Protein AF-A0A534WTD8-F1 (afdb_monomer_lite)

Radius of gyration: 12.5 Å; chains: 1; bounding box: 24×26×30 Å

pLDDT: mean 81.4, std 12.35, range [34.97, 94.25]

Structure (mmCIF, N/CA/C/O backbone):
data_AF-A0A534WTD8-F1
#
_entry.id   AF-A0A534WTD8-F1
#
loop_
_atom_site.group_PDB
_atom_site.id
_atom_site.type_symbol
_atom_site.label_atom_id
_atom_site.label_alt_id
_atom_site.label_comp_id
_atom_site.label_asym_id
_atom_site.label_entity_id
_atom_site.label_seq_id
_atom_site.pdbx_PDB_ins_code
_atom_site.Cartn_x
_atom_site.Cartn_y
_atom_site.Cartn_z
_atom_site.occupancy
_atom_site.B_iso_or_equiv
_atom_site.auth_seq_id
_atom_site.auth_comp_id
_atom_site.auth_asym_id
_atom_site.auth_atom_id
_atom_site.pdbx_PDB_model_num
ATOM 1 N N . MET A 1 1 ? 11.535 11.474 11.785 1.00 34.97 1 MET A N 1
ATOM 2 C CA . MET A 1 1 ? 10.573 10.715 10.954 1.00 34.97 1 MET A CA 1
ATOM 3 C C . MET A 1 1 ? 10.276 9.420 11.690 1.00 34.97 1 MET A C 1
ATOM 5 O O . MET A 1 1 ? 11.236 8.691 11.907 1.00 34.97 1 MET A O 1
ATOM 9 N N . PRO A 1 2 ? 9.043 9.133 12.145 1.00 41.72 2 PRO A N 1
ATOM 10 C CA . PRO A 1 2 ? 8.767 7.807 12.681 1.00 41.72 2 PRO A CA 1
ATOM 11 C C . PRO A 1 2 ? 8.925 6.793 11.548 1.00 41.72 2 PRO A C 1
ATOM 13 O O . PRO A 1 2 ? 8.465 7.042 10.428 1.00 41.72 2 PRO A O 1
ATOM 16 N N . ALA A 1 3 ? 9.616 5.690 11.828 1.00 46.53 3 ALA A N 1
ATOM 17 C CA . ALA A 1 3 ? 9.686 4.564 10.916 1.00 46.53 3 ALA A CA 1
ATOM 18 C C . ALA A 1 3 ? 8.259 4.061 10.654 1.00 46.53 3 ALA A C 1
ATOM 20 O O . ALA A 1 3 ? 7.440 3.978 11.565 1.00 46.53 3 ALA A O 1
ATOM 21 N N . LEU A 1 4 ? 7.953 3.741 9.398 1.00 53.22 4 LEU A N 1
ATOM 22 C CA . LEU A 1 4 ? 6.692 3.097 9.021 1.00 53.22 4 LEU A CA 1
ATOM 23 C C . LEU A 1 4 ? 6.489 1.777 9.801 1.00 53.22 4 LEU A C 1
ATOM 25 O O . LEU A 1 4 ? 5.357 1.414 10.118 1.00 53.22 4 LEU A O 1
ATOM 29 N N . ALA A 1 5 ? 7.581 1.110 10.187 1.00 42.81 5 ALA A N 1
ATOM 30 C CA . ALA A 1 5 ? 7.582 -0.049 11.072 1.00 42.81 5 ALA A CA 1
ATOM 31 C C . ALA A 1 5 ? 6.986 0.309 12.450 1.00 42.81 5 ALA A C 1
ATOM 33 O O . ALA A 1 5 ? 7.628 0.975 13.257 1.00 42.81 5 ALA A O 1
ATOM 34 N N . GLY A 1 6 ? 5.740 -0.107 12.688 1.00 48.81 6 GLY A N 1
ATOM 35 C CA . GLY A 1 6 ? 4.973 0.162 13.912 1.00 48.81 6 GLY A CA 1
ATOM 36 C C . GLY A 1 6 ? 3.660 0.925 13.693 1.00 48.81 6 GLY A C 1
ATOM 37 O O . GLY A 1 6 ? 2.798 0.895 14.561 1.00 48.81 6 GLY A O 1
ATOM 38 N N . SER A 1 7 ? 3.467 1.563 12.530 1.00 58.75 7 SER A N 1
ATOM 39 C CA . SER A 1 7 ? 2.221 2.290 12.204 1.00 58.75 7 SER A CA 1
ATOM 40 C C . SER A 1 7 ? 1.568 1.848 10.893 1.00 58.75 7 SER A C 1
ATOM 42 O O . SER A 1 7 ? 0.451 2.270 10.603 1.00 58.75 7 SER A O 1
ATOM 44 N N . VAL A 1 8 ? 2.238 1.014 10.088 1.00 68.50 8 VAL A N 1
ATOM 45 C CA . VAL A 1 8 ? 1.717 0.554 8.785 1.00 68.50 8 VAL A CA 1
ATOM 46 C C . VAL A 1 8 ? 0.382 -0.175 8.942 1.00 68.50 8 VAL A C 1
ATOM 48 O O . VAL A 1 8 ? -0.546 0.124 8.198 1.00 68.50 8 VAL A O 1
ATOM 51 N N . GLY A 1 9 ? 0.254 -1.054 9.944 1.00 67.06 9 GLY A N 1
ATOM 52 C CA . GLY A 1 9 ? -0.981 -1.805 10.205 1.00 67.06 9 GLY A CA 1
ATOM 53 C C . GLY A 1 9 ? -2.186 -0.909 10.511 1.00 67.06 9 GLY A C 1
ATOM 54 O O . GLY A 1 9 ? -3.290 -1.188 10.051 1.00 67.06 9 GLY A O 1
ATOM 55 N N . ARG A 1 10 ? -1.971 0.229 11.187 1.00 75.56 10 ARG A N 1
ATOM 56 C CA . ARG A 1 10 ? -3.053 1.157 11.553 1.00 75.56 10 ARG A CA 1
ATOM 57 C C . ARG A 1 10 ? -3.736 1.752 10.342 1.00 75.56 10 ARG A C 1
ATOM 59 O O . ARG A 1 10 ? -4.955 1.837 10.335 1.00 75.56 10 ARG A O 1
ATOM 66 N N . PHE A 1 11 ? -2.986 2.103 9.301 1.00 78.56 11 PHE A N 1
ATOM 67 C CA . PHE A 1 11 ? -3.581 2.655 8.085 1.00 78.56 11 PHE A CA 1
ATOM 68 C C . PHE A 1 11 ? -4.588 1.691 7.441 1.00 78.56 11 PHE A C 1
ATOM 70 O O . PHE A 1 11 ? -5.549 2.155 6.841 1.00 78.56 11 PHE A O 1
ATOM 77 N N . LEU A 1 12 ? -4.465 0.370 7.626 1.00 82.25 12 LEU A N 1
ATOM 78 C CA . LEU A 1 12 ? -5.469 -0.574 7.117 1.00 82.25 12 LEU A CA 1
ATOM 79 C C . LEU A 1 12 ? -6.825 -0.497 7.833 1.00 82.25 12 LEU A C 1
ATOM 81 O O . LEU A 1 12 ? -7.794 -1.054 7.326 1.00 82.25 12 LEU A O 1
ATOM 85 N N . ARG A 1 13 ? -6.919 0.190 8.977 1.00 80.38 13 ARG A N 1
ATOM 86 C CA . ARG A 1 13 ? -8.178 0.379 9.716 1.00 80.38 13 ARG A CA 1
ATOM 87 C C . ARG A 1 13 ? -9.051 1.502 9.156 1.00 80.38 13 ARG A C 1
ATOM 89 O O . ARG A 1 13 ? -10.214 1.591 9.531 1.00 80.38 13 ARG A O 1
ATOM 96 N N . VAL A 1 14 ? -8.513 2.353 8.280 1.00 82.50 14 VAL A N 1
ATOM 97 C CA . VAL A 1 14 ? -9.243 3.486 7.693 1.00 82.50 14 VAL A CA 1
ATOM 98 C C . VAL A 1 14 ? -9.428 3.321 6.185 1.00 82.50 14 VAL A C 1
ATOM 100 O O . VAL A 1 14 ? -8.544 2.789 5.502 1.00 82.50 14 VAL A O 1
ATOM 103 N N . PRO A 1 15 ? -10.559 3.796 5.631 1.00 79.69 15 PRO A N 1
ATOM 104 C CA . PRO A 1 15 ? -10.778 3.785 4.191 1.00 79.69 15 PRO A CA 1
ATOM 105 C C . PRO A 1 15 ? -9.664 4.559 3.470 1.00 79.69 15 PRO A C 1
ATOM 107 O O . PRO A 1 15 ? -9.257 5.637 3.896 1.00 79.69 15 PRO A O 1
ATOM 110 N N . GLY A 1 16 ? -9.140 3.978 2.388 1.00 82.38 16 GLY A N 1
ATOM 111 C CA . GLY A 1 16 ? -8.037 4.539 1.597 1.00 82.38 16 GLY A CA 1
ATOM 112 C C . GLY A 1 16 ? -6.629 4.252 2.133 1.00 82.38 16 GLY A C 1
ATOM 113 O O . GLY A 1 16 ? -5.653 4.405 1.396 1.00 82.38 16 GLY A O 1
ATOM 114 N N . GLY A 1 17 ? -6.475 3.772 3.372 1.00 85.81 17 GLY A N 1
ATOM 115 C CA . GLY A 1 17 ? -5.144 3.498 3.917 1.00 85.81 17 GLY A CA 1
ATOM 116 C C . GLY A 1 17 ? -4.475 2.264 3.307 1.00 85.81 17 GLY A C 1
ATOM 117 O O . GLY A 1 17 ? -3.264 2.270 3.088 1.00 85.81 17 GLY A O 1
ATOM 118 N N . ARG A 1 18 ? -5.260 1.251 2.911 1.00 88.56 18 ARG A N 1
ATOM 119 C CA . ARG A 1 18 ? -4.761 0.097 2.141 1.00 88.56 18 ARG A CA 1
ATOM 120 C C . ARG A 1 18 ? -4.125 0.531 0.816 1.00 88.56 18 ARG A C 1
ATOM 122 O O . ARG A 1 18 ? -3.039 0.067 0.476 1.00 88.56 18 ARG A O 1
ATOM 129 N N . GLU A 1 19 ? -4.796 1.417 0.086 1.00 88.44 19 GLU A N 1
ATOM 130 C CA . GLU A 1 19 ? -4.341 1.931 -1.210 1.00 88.44 19 GLU A CA 1
ATOM 131 C C . GLU A 1 19 ? -3.135 2.853 -1.052 1.00 88.44 19 GLU A C 1
ATOM 133 O O . GLU A 1 19 ? -2.206 2.811 -1.856 1.00 88.44 19 GLU A O 1
ATOM 138 N N . PHE A 1 20 ? -3.123 3.661 0.010 1.00 87.31 20 PHE A N 1
ATOM 139 C CA . PHE A 1 20 ? -2.010 4.545 0.319 1.00 87.31 20 PHE A CA 1
ATOM 140 C C . PHE A 1 20 ? -0.690 3.782 0.426 1.00 87.31 20 PHE A C 1
ATOM 142 O O . PHE A 1 20 ? 0.281 4.197 -0.199 1.00 87.31 20 PHE A O 1
ATOM 149 N N . LEU A 1 21 ? -0.659 2.646 1.134 1.00 86.69 21 LEU A N 1
ATOM 150 C CA . LEU A 1 21 ? 0.566 1.855 1.310 1.00 86.69 21 LEU A CA 1
ATOM 151 C C . LEU A 1 21 ? 1.187 1.406 -0.016 1.00 86.69 21 LEU A C 1
ATOM 153 O O . LEU A 1 21 ? 2.403 1.478 -0.165 1.00 86.69 21 LEU A O 1
ATOM 157 N N . VAL A 1 22 ? 0.364 1.011 -0.987 1.00 89.38 22 VAL A N 1
ATOM 158 C CA . VAL A 1 22 ? 0.835 0.587 -2.314 1.00 89.38 22 VAL A CA 1
ATOM 159 C C . VAL A 1 22 ? 1.297 1.778 -3.157 1.00 89.38 22 VAL A C 1
ATOM 161 O O . VAL A 1 22 ? 2.237 1.667 -3.940 1.00 89.38 22 VAL A O 1
ATOM 164 N N . ARG A 1 23 ? 0.644 2.934 -2.999 1.00 88.44 23 ARG A N 1
ATOM 165 C CA . ARG A 1 23 ? 0.862 4.128 -3.831 1.00 88.44 23 ARG A CA 1
ATOM 166 C C . ARG A 1 23 ? 1.970 5.054 -3.324 1.00 88.44 23 ARG A C 1
ATOM 168 O O . ARG A 1 23 ? 2.306 6.031 -3.997 1.00 88.44 23 ARG A O 1
ATOM 175 N N . VAL A 1 24 ? 2.534 4.796 -2.142 1.00 85.88 24 VAL A N 1
ATOM 176 C CA . VAL A 1 24 ? 3.701 5.534 -1.635 1.00 85.88 24 VAL A CA 1
ATOM 177 C C . VAL A 1 24 ? 4.854 5.368 -2.633 1.00 85.88 24 VAL A C 1
ATOM 179 O O . VAL A 1 24 ? 5.153 4.233 -2.990 1.00 85.88 24 VAL A O 1
ATOM 182 N N . PRO A 1 25 ? 5.544 6.446 -3.062 1.00 79.44 25 PRO A N 1
ATOM 183 C CA . PRO A 1 25 ? 6.546 6.374 -4.128 1.00 79.44 25 PRO A CA 1
ATOM 184 C C . PRO A 1 25 ? 7.603 5.287 -3.931 1.00 79.44 25 PRO A C 1
ATOM 186 O O . PRO A 1 25 ? 7.913 4.577 -4.875 1.00 79.44 25 PRO A O 1
ATOM 189 N N . GLY A 1 26 ? 8.092 5.089 -2.703 1.00 82.00 26 GLY A N 1
ATOM 190 C CA . GLY A 1 26 ? 9.077 4.040 -2.413 1.00 82.00 26 GLY A CA 1
ATOM 191 C C . GLY A 1 26 ? 8.560 2.609 -2.614 1.00 82.00 26 GLY A C 1
ATOM 192 O O . GLY A 1 26 ? 9.349 1.724 -2.915 1.00 82.00 26 GLY A O 1
ATOM 193 N N . VAL A 1 27 ? 7.251 2.386 -2.478 1.00 84.94 27 VAL A N 1
ATOM 194 C CA . VAL A 1 27 ? 6.599 1.085 -2.701 1.00 84.94 27 VAL A CA 1
ATOM 195 C C . VAL A 1 27 ? 6.192 0.956 -4.170 1.00 84.94 27 VAL A C 1
ATOM 197 O O . VAL A 1 27 ? 6.560 -0.008 -4.830 1.00 84.94 27 VAL A O 1
ATOM 200 N N . ALA A 1 28 ? 5.510 1.966 -4.717 1.00 86.00 28 ALA A N 1
ATOM 201 C CA . ALA A 1 28 ? 5.021 1.970 -6.096 1.00 86.00 28 ALA A CA 1
ATOM 202 C C . ALA A 1 28 ? 6.146 1.878 -7.148 1.00 86.00 28 ALA A C 1
ATOM 204 O O . ALA A 1 28 ? 5.963 1.285 -8.214 1.00 86.00 28 ALA A O 1
ATOM 205 N N . GLN A 1 29 ? 7.310 2.466 -6.848 1.00 86.25 29 GLN A N 1
ATOM 206 C CA . GLN A 1 29 ? 8.489 2.488 -7.720 1.00 86.25 29 GLN A CA 1
ATOM 207 C C . GLN A 1 29 ? 9.509 1.395 -7.376 1.00 86.25 29 GLN A C 1
ATOM 209 O O . GLN A 1 29 ? 10.612 1.404 -7.923 1.00 86.25 29 GLN A O 1
ATOM 214 N N . ALA A 1 30 ? 9.175 0.465 -6.475 1.00 88.25 30 ALA A N 1
ATOM 215 C CA . ALA A 1 30 ? 10.055 -0.650 -6.163 1.00 88.25 30 ALA A CA 1
ATOM 216 C C . ALA A 1 30 ? 10.384 -1.441 -7.440 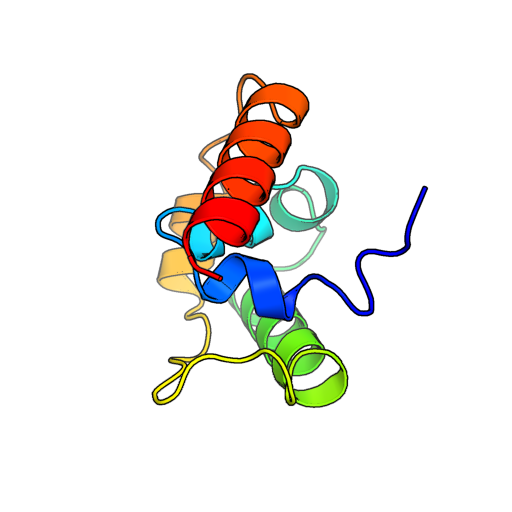1.00 88.25 30 ALA A C 1
ATOM 218 O O . ALA A 1 30 ? 9.503 -1.718 -8.260 1.00 88.25 30 ALA A O 1
ATOM 219 N N . ALA A 1 31 ? 11.652 -1.834 -7.584 1.00 89.56 31 ALA A N 1
ATOM 220 C CA . ALA A 1 31 ? 12.139 -2.692 -8.666 1.00 89.56 31 ALA A CA 1
ATOM 221 C C . ALA A 1 31 ? 11.730 -4.165 -8.449 1.00 89.56 31 ALA A C 1
ATOM 223 O O . ALA A 1 31 ? 12.548 -5.074 -8.542 1.00 89.56 31 ALA A O 1
ATOM 224 N N . LEU A 1 32 ? 10.463 -4.372 -8.096 1.00 90.44 32 LEU A N 1
ATOM 225 C CA . LEU A 1 32 ? 9.815 -5.654 -7.866 1.00 90.44 32 LEU A CA 1
ATOM 226 C C . LEU A 1 32 ? 8.622 -5.762 -8.818 1.00 90.44 32 LEU A C 1
ATOM 228 O O . LEU A 1 32 ? 7.947 -4.762 -9.108 1.00 90.44 32 LEU A O 1
ATOM 232 N N . ASP A 1 33 ? 8.361 -6.971 -9.301 1.00 93.38 33 ASP A N 1
ATOM 233 C CA . ASP A 1 33 ? 7.103 -7.291 -9.963 1.00 93.38 33 ASP A CA 1
ATOM 234 C C . ASP A 1 33 ? 5.941 -7.246 -8.959 1.00 93.38 33 ASP A C 1
ATOM 236 O O . ASP A 1 33 ? 6.130 -7.197 -7.741 1.00 93.38 33 ASP A O 1
ATOM 240 N N . ASP A 1 34 ? 4.717 -7.227 -9.477 1.00 93.38 34 ASP A N 1
ATOM 241 C CA . ASP A 1 34 ? 3.524 -7.031 -8.655 1.00 93.38 34 ASP A CA 1
ATOM 242 C C . ASP A 1 34 ? 3.313 -8.148 -7.627 1.00 93.38 34 ASP A C 1
ATOM 244 O O . ASP A 1 34 ? 2.782 -7.887 -6.547 1.00 93.38 34 ASP A O 1
ATOM 248 N N . THR A 1 35 ? 3.756 -9.372 -7.935 1.00 94.25 35 THR A N 1
ATOM 249 C CA . THR A 1 35 ? 3.656 -10.516 -7.020 1.00 94.25 35 THR A CA 1
ATOM 250 C C . THR A 1 35 ? 4.645 -10.356 -5.881 1.00 94.25 35 THR A C 1
ATOM 252 O O . THR A 1 35 ? 4.239 -10.343 -4.721 1.00 94.25 35 THR A O 1
ATOM 255 N N . ALA A 1 36 ? 5.921 -10.122 -6.202 1.00 93.38 36 ALA A N 1
ATOM 256 C CA . ALA A 1 36 ? 6.949 -9.911 -5.189 1.00 93.38 36 ALA A CA 1
ATOM 257 C C . ALA A 1 36 ? 6.638 -8.701 -4.294 1.00 93.38 36 ALA A C 1
ATOM 259 O O . ALA A 1 36 ? 6.837 -8.751 -3.079 1.00 93.38 36 ALA A O 1
ATOM 260 N N . LEU A 1 37 ? 6.108 -7.616 -4.866 1.00 92.12 37 LEU A N 1
ATOM 261 C CA . LEU A 1 37 ? 5.705 -6.444 -4.093 1.00 92.12 37 LEU A CA 1
ATOM 262 C C . LEU A 1 37 ? 4.524 -6.751 -3.156 1.00 92.12 37 LEU A C 1
ATOM 264 O O . LEU A 1 37 ? 4.542 -6.326 -1.998 1.00 92.12 37 LEU A O 1
ATOM 268 N N . ALA A 1 38 ? 3.525 -7.502 -3.628 1.00 93.62 38 ALA A N 1
ATOM 269 C CA . ALA A 1 38 ? 2.406 -7.948 -2.802 1.00 93.62 38 ALA A CA 1
ATOM 270 C C . ALA A 1 38 ? 2.874 -8.849 -1.648 1.00 93.62 38 ALA A C 1
ATOM 272 O O . ALA A 1 38 ? 2.489 -8.616 -0.501 1.00 93.62 38 ALA A O 1
ATOM 273 N N . ASP A 1 39 ? 3.755 -9.813 -1.922 1.00 93.31 39 ASP A N 1
ATOM 274 C CA . ASP A 1 39 ? 4.310 -10.712 -0.907 1.00 93.31 39 ASP A CA 1
ATOM 275 C C . ASP A 1 39 ? 5.112 -9.958 0.154 1.00 93.31 39 ASP A C 1
ATOM 277 O O . ASP A 1 39 ? 4.933 -10.197 1.349 1.00 93.31 39 ASP A O 1
ATOM 281 N N . VAL A 1 40 ? 5.940 -8.989 -0.247 1.00 90.81 40 VAL A N 1
ATOM 282 C CA . V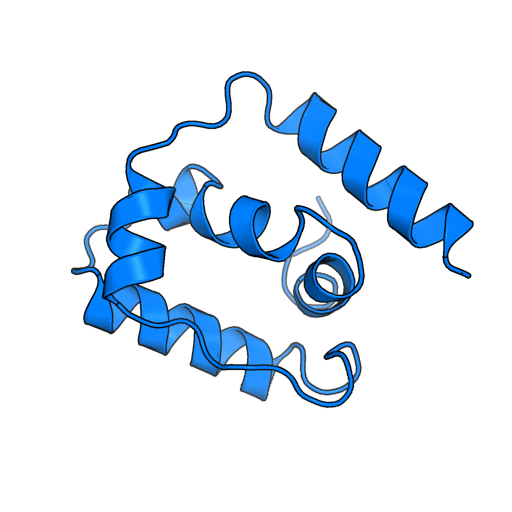AL A 1 40 ? 6.686 -8.152 0.704 1.00 90.81 40 VAL A CA 1
ATOM 283 C C . VAL A 1 40 ? 5.737 -7.331 1.576 1.00 90.81 40 VAL A C 1
ATOM 285 O O . VAL A 1 40 ? 5.935 -7.263 2.790 1.00 90.81 40 VAL A O 1
ATOM 288 N N . LEU A 1 41 ? 4.692 -6.727 1.000 1.00 89.00 41 LEU A N 1
ATOM 289 C CA . LEU A 1 41 ? 3.693 -5.982 1.774 1.00 89.00 41 LEU A CA 1
ATOM 290 C C . LEU A 1 41 ? 2.972 -6.886 2.777 1.00 89.00 41 LEU A C 1
ATOM 292 O O . LEU A 1 41 ? 2.842 -6.523 3.948 1.00 89.00 41 LEU A O 1
ATOM 296 N N . ASN A 1 42 ? 2.550 -8.070 2.338 1.00 90.94 42 ASN A N 1
ATOM 297 C CA . ASN A 1 42 ? 1.899 -9.060 3.191 1.00 90.94 42 ASN A CA 1
ATOM 298 C C . ASN A 1 42 ? 2.819 -9.514 4.323 1.00 90.94 42 ASN A C 1
ATOM 300 O O . ASN A 1 42 ? 2.403 -9.528 5.481 1.00 90.94 42 ASN A O 1
ATOM 304 N N . TRP A 1 43 ? 4.083 -9.794 4.012 1.00 89.44 43 TRP A N 1
ATOM 305 C CA . TRP A 1 43 ? 5.086 -10.180 4.996 1.00 89.44 43 TRP A CA 1
ATOM 306 C C . TRP A 1 43 ? 5.343 -9.069 6.020 1.00 89.44 43 TRP A C 1
ATOM 308 O O . TRP A 1 43 ? 5.374 -9.336 7.222 1.00 89.44 43 TRP A O 1
ATOM 318 N N . ILE A 1 44 ? 5.464 -7.809 5.584 1.00 85.62 44 ILE A N 1
ATOM 319 C CA . ILE A 1 44 ? 5.628 -6.667 6.497 1.00 85.62 44 ILE A CA 1
ATOM 320 C C . ILE A 1 44 ? 4.420 -6.553 7.431 1.00 85.62 44 ILE A C 1
ATOM 322 O O . ILE A 1 44 ? 4.587 -6.333 8.631 1.00 85.62 44 ILE A O 1
ATOM 326 N N . LEU A 1 45 ? 3.205 -6.704 6.904 1.00 84.88 45 LEU A N 1
ATOM 327 C CA . LEU A 1 45 ? 1.984 -6.626 7.701 1.00 84.88 45 LEU A CA 1
ATOM 328 C C . LEU A 1 45 ? 1.855 -7.771 8.697 1.00 84.88 45 LEU A C 1
ATOM 330 O O . LEU A 1 45 ? 1.513 -7.534 9.854 1.00 84.88 45 LEU A O 1
ATOM 334 N N . GLU A 1 46 ? 2.186 -8.988 8.289 1.00 83.56 46 GLU A N 1
ATOM 335 C CA . GLU A 1 46 ? 2.168 -10.141 9.179 1.00 83.56 46 GLU A CA 1
ATOM 336 C C . GLU A 1 46 ? 3.251 -10.047 10.263 1.00 83.56 46 GLU A C 1
ATOM 338 O O . GLU A 1 46 ? 3.020 -10.430 11.413 1.00 83.56 46 GLU A O 1
ATOM 343 N N . ARG A 1 47 ? 4.430 -9.513 9.919 1.00 82.94 47 ARG A N 1
ATOM 344 C CA . ARG A 1 47 ? 5.582 -9.451 10.824 1.00 82.94 47 ARG A CA 1
ATOM 345 C C . ARG A 1 47 ? 5.554 -8.252 11.769 1.00 82.94 47 ARG A C 1
ATOM 347 O O . ARG A 1 47 ? 5.941 -8.399 12.925 1.00 82.94 47 ARG A O 1
ATOM 354 N N . PHE A 1 48 ? 5.123 -7.087 11.287 1.00 76.38 48 PHE A N 1
ATOM 355 C CA . PHE A 1 48 ? 5.198 -5.808 12.009 1.00 76.38 48 PHE A CA 1
ATOM 356 C C . PHE A 1 48 ? 3.839 -5.142 12.238 1.00 76.38 48 PHE A C 1
ATOM 358 O O . PHE A 1 48 ? 3.750 -4.223 13.046 1.00 76.38 48 PHE A O 1
ATOM 365 N N . GLY A 1 49 ? 2.797 -5.551 11.514 1.00 71.62 49 GLY A N 1
ATOM 366 C CA . GLY A 1 49 ? 1.457 -4.968 11.604 1.00 71.62 49 GLY A CA 1
ATOM 367 C C . GLY A 1 49 ? 0.452 -5.814 12.380 1.00 71.62 49 GLY A C 1
ATOM 368 O O . GLY A 1 49 ? -0.666 -5.352 12.566 1.00 71.62 49 GLY A O 1
ATOM 369 N N . ARG A 1 50 ? 0.824 -7.022 12.828 1.00 73.31 50 ARG A N 1
ATOM 370 C CA . ARG A 1 50 ? -0.105 -8.048 13.338 1.00 73.31 50 ARG A CA 1
ATOM 371 C C . ARG A 1 50 ? -1.044 -7.570 14.445 1.00 73.31 50 ARG A C 1
ATOM 373 O O . ARG A 1 50 ? -2.205 -7.955 14.441 1.00 73.31 50 ARG A O 1
ATOM 380 N N . ASP A 1 51 ? -0.551 -6.730 15.348 1.00 74.62 51 ASP A N 1
ATOM 381 C CA . ASP A 1 51 ? -1.325 -6.175 16.468 1.00 74.62 51 ASP A CA 1
ATOM 382 C C . ASP A 1 51 ? -2.324 -5.089 16.014 1.00 74.62 51 ASP A C 1
ATOM 384 O O . ASP A 1 51 ? -3.412 -4.918 16.563 1.00 74.62 51 ASP A O 1
ATOM 388 N N . ASP A 1 52 ? -1.982 -4.376 14.939 1.00 73.50 52 ASP A N 1
ATOM 389 C CA . ASP A 1 52 ? -2.771 -3.278 14.387 1.00 73.50 52 ASP A CA 1
ATOM 390 C C . ASP A 1 52 ? -3.642 -3.697 13.183 1.00 73.50 52 ASP A C 1
ATOM 392 O O . ASP A 1 52 ? -4.431 -2.885 12.692 1.00 73.50 52 ASP A O 1
ATOM 396 N N . LEU A 1 53 ? -3.561 -4.947 12.715 1.00 76.62 53 LEU A N 1
ATOM 397 C CA . LEU A 1 53 ? -4.368 -5.439 11.595 1.00 76.62 53 LEU A CA 1
ATOM 398 C C . LEU A 1 53 ? -5.863 -5.528 11.967 1.00 76.62 53 LEU A C 1
ATOM 400 O O . LEU A 1 53 ? -6.204 -5.969 13.065 1.00 76.62 53 LEU A O 1
ATOM 404 N N . PRO A 1 54 ? -6.778 -5.127 11.065 1.00 74.81 54 PRO A N 1
ATOM 405 C CA . PRO A 1 54 ? -8.210 -5.311 11.276 1.00 74.81 54 PRO A CA 1
ATOM 406 C C . PRO A 1 54 ? -8.594 -6.799 11.240 1.00 74.81 54 PRO A C 1
ATOM 408 O O . PRO A 1 54 ? -7.995 -7.600 10.515 1.00 74.81 54 PRO A O 1
ATOM 411 N N . GLN A 1 55 ? -9.634 -7.166 11.995 1.00 72.38 55 GLN A N 1
ATOM 412 C CA . GLN A 1 55 ? -10.201 -8.513 11.954 1.00 72.38 55 GLN A CA 1
ATOM 413 C C . GLN A 1 55 ? -10.732 -8.797 10.540 1.00 72.38 55 GLN A C 1
ATOM 415 O O . GLN A 1 55 ? -11.587 -8.071 10.040 1.00 72.38 55 GLN A O 1
ATOM 420 N N . GLY A 1 56 ? -10.208 -9.841 9.890 1.00 76.69 56 GLY A N 1
ATOM 421 C CA . GLY A 1 56 ? -10.539 -10.164 8.497 1.00 76.69 56 GLY A CA 1
ATOM 422 C C . GLY A 1 56 ? -9.624 -9.519 7.453 1.00 76.69 56 GLY A C 1
ATOM 423 O O . GLY A 1 56 ? -10.038 -9.361 6.307 1.00 76.69 56 GLY A O 1
ATOM 424 N N . PHE A 1 57 ? -8.394 -9.140 7.823 1.00 82.50 57 PHE A N 1
ATOM 425 C CA . PHE A 1 57 ? -7.384 -8.698 6.861 1.00 82.50 57 PHE A CA 1
ATOM 426 C C . PHE A 1 57 ? -7.257 -9.680 5.687 1.00 82.50 57 PHE A C 1
ATOM 428 O O . PHE A 1 57 ? -6.962 -10.862 5.867 1.00 82.50 57 PHE A O 1
ATOM 435 N N . VAL A 1 58 ? -7.449 -9.150 4.480 1.00 86.56 58 VAL A N 1
ATOM 436 C CA . VAL A 1 58 ? -7.221 -9.866 3.227 1.00 86.56 58 VAL A CA 1
ATOM 437 C C . VAL A 1 58 ? -5.826 -9.499 2.718 1.00 86.56 58 VAL A C 1
ATOM 439 O O . VAL A 1 58 ? -5.558 -8.304 2.529 1.00 86.56 58 VAL A O 1
ATOM 442 N N . PRO A 1 59 ? -4.937 -10.479 2.478 1.00 90.19 59 PRO A N 1
ATOM 443 C CA . PRO A 1 59 ? -3.632 -10.234 1.874 1.00 90.19 59 PRO A CA 1
ATOM 444 C C . PRO A 1 59 ? -3.740 -9.442 0.568 1.00 90.19 59 PRO A C 1
ATOM 446 O O . PRO A 1 59 ? -4.735 -9.530 -0.151 1.00 90.19 59 PRO A O 1
ATOM 449 N N . TYR A 1 60 ? -2.731 -8.633 0.270 1.00 91.81 60 TYR A N 1
ATOM 450 C CA . TYR A 1 60 ? -2.579 -7.980 -1.020 1.00 91.81 60 TYR A CA 1
ATOM 451 C C . TYR A 1 60 ? -2.420 -9.013 -2.133 1.00 91.81 60 TYR A C 1
ATOM 453 O O . TYR A 1 60 ? -1.582 -9.907 -2.035 1.00 91.81 60 TYR A O 1
ATOM 461 N N . ALA A 1 61 ? -3.208 -8.868 -3.192 1.00 94.00 61 ALA A N 1
ATOM 462 C CA . ALA A 1 61 ? -3.072 -9.594 -4.441 1.00 94.00 61 ALA A CA 1
ATOM 463 C C . ALA A 1 61 ? -2.134 -8.851 -5.408 1.00 94.00 61 ALA A C 1
ATOM 465 O O . ALA A 1 61 ? -2.087 -7.621 -5.449 1.00 94.00 61 ALA A O 1
ATOM 466 N N . ALA A 1 62 ? -1.448 -9.589 -6.279 1.00 93.00 62 ALA A N 1
ATOM 467 C CA . ALA A 1 62 ? -0.607 -8.982 -7.311 1.00 93.00 62 ALA A CA 1
ATOM 468 C C . ALA A 1 62 ? -1.411 -8.025 -8.216 1.00 93.00 62 ALA A C 1
ATOM 470 O O . ALA A 1 62 ? -0.999 -6.898 -8.467 1.00 93.00 62 ALA A O 1
ATOM 471 N N . ALA A 1 63 ? -2.618 -8.422 -8.634 1.00 93.25 63 ALA A N 1
ATOM 472 C CA . ALA A 1 63 ? -3.447 -7.617 -9.532 1.00 93.25 63 ALA A CA 1
ATOM 473 C C . ALA A 1 63 ? -3.880 -6.266 -8.928 1.00 93.25 63 ALA A C 1
ATOM 475 O O . ALA A 1 63 ? -3.914 -5.255 -9.632 1.00 93.25 63 ALA A O 1
ATOM 476 N N . GLU A 1 64 ? -4.203 -6.214 -7.628 1.00 93.12 64 GLU A N 1
ATOM 477 C CA . GLU A 1 64 ? -4.529 -4.931 -6.989 1.00 93.12 64 GLU A CA 1
ATOM 478 C C . GLU A 1 64 ? -3.280 -4.061 -6.836 1.00 93.12 64 GLU A C 1
ATOM 480 O O . GLU A 1 64 ? -3.361 -2.853 -7.064 1.00 93.12 64 GLU A O 1
ATOM 485 N N . VAL A 1 65 ? -2.130 -4.666 -6.515 1.00 92.75 65 VAL A N 1
ATOM 486 C CA . VAL A 1 65 ? -0.860 -3.954 -6.361 1.00 92.75 65 VAL A CA 1
ATOM 487 C C . VAL A 1 65 ? -0.430 -3.342 -7.687 1.00 92.75 65 VAL A C 1
ATOM 489 O O . VAL A 1 65 ? -0.158 -2.141 -7.733 1.00 92.75 65 VAL A O 1
ATOM 492 N N . GLY A 1 66 ? -0.483 -4.119 -8.769 1.00 91.94 66 GLY A N 1
ATOM 493 C CA . GLY A 1 66 ? -0.217 -3.657 -10.129 1.00 91.94 66 GLY A CA 1
ATOM 494 C C . GLY A 1 66 ? -1.126 -2.505 -10.546 1.00 91.94 66 GLY A C 1
ATOM 495 O O . GLY A 1 66 ? -0.666 -1.484 -11.051 1.00 91.94 66 GLY A O 1
ATOM 496 N N . ARG A 1 67 ? -2.427 -2.577 -10.249 1.00 92.94 67 ARG A N 1
ATOM 497 C CA . ARG A 1 67 ? -3.339 -1.464 -10.558 1.00 92.94 67 ARG A CA 1
ATOM 498 C C . ARG A 1 67 ? -3.012 -0.203 -9.752 1.00 92.94 67 ARG A C 1
ATOM 500 O O . ARG A 1 67 ? -3.053 0.899 -10.296 1.00 92.94 67 ARG A O 1
ATOM 507 N N . LEU A 1 68 ? -2.733 -0.351 -8.458 1.00 90.56 68 LEU A N 1
ATOM 508 C CA . LEU A 1 68 ? -2.545 0.773 -7.540 1.00 90.56 68 LEU A CA 1
ATOM 509 C C . LEU A 1 68 ? -1.177 1.444 -7.705 1.00 90.56 68 LEU A C 1
ATOM 511 O O . LEU A 1 68 ? -1.113 2.671 -7.665 1.00 90.56 68 LEU A O 1
ATOM 515 N N . ARG A 1 69 ? -0.093 0.698 -7.955 1.00 87.69 69 ARG A N 1
ATOM 516 C CA . ARG A 1 69 ? 1.258 1.274 -8.140 1.00 87.69 69 ARG A CA 1
ATOM 517 C C . ARG A 1 69 ? 1.339 2.247 -9.322 1.00 87.69 69 ARG A C 1
ATOM 519 O O . ARG A 1 69 ? 2.143 3.173 -9.302 1.00 87.69 69 ARG A O 1
ATOM 526 N N . HIS A 1 70 ? 0.474 2.080 -10.323 1.00 88.56 70 HIS A N 1
ATOM 527 C CA . HIS A 1 70 ? 0.366 2.980 -11.475 1.00 88.56 70 HIS A CA 1
ATOM 528 C C . HIS A 1 70 ? -0.522 4.209 -11.225 1.00 88.56 70 HIS A C 1
ATOM 530 O O . HIS A 1 70 ? -0.683 5.040 -12.116 1.00 88.56 70 HIS A O 1
ATOM 536 N N . GLN A 1 71 ? -1.079 4.362 -10.021 1.00 88.06 71 GLN A N 1
ATOM 537 C CA . GLN A 1 71 ? -1.886 5.514 -9.625 1.00 88.06 71 GLN A CA 1
ATOM 538 C C . GL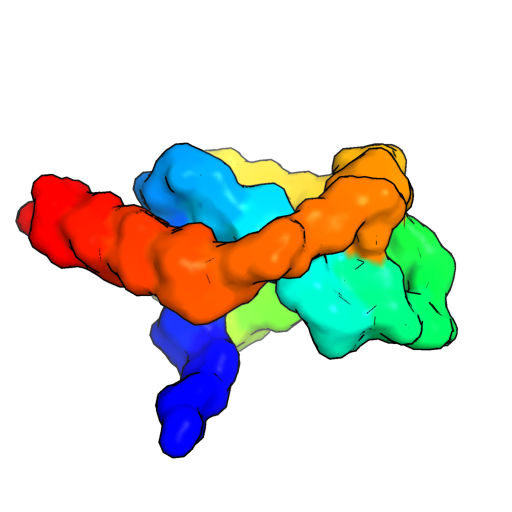N A 1 71 ? -1.091 6.404 -8.663 1.00 88.06 71 GLN A C 1
ATOM 540 O O . GLN A 1 71 ? -1.224 6.275 -7.441 1.00 88.06 71 GLN A O 1
ATOM 545 N N . PRO A 1 72 ? -0.259 7.332 -9.165 1.00 79.00 72 PRO A N 1
ATOM 546 C CA . PRO A 1 72 ? 0.561 8.172 -8.304 1.00 79.00 72 PRO A CA 1
ATOM 547 C C . PRO A 1 72 ? -0.293 8.979 -7.315 1.00 79.00 72 PRO A C 1
ATOM 549 O O . PRO A 1 72 ? -1.420 9.393 -7.602 1.00 79.00 72 PRO A O 1
ATOM 552 N N . LEU A 1 73 ? 0.241 9.196 -6.113 1.00 81.00 73 LEU A N 1
ATOM 553 C CA . LEU A 1 73 ? -0.343 10.122 -5.145 1.00 81.00 73 LEU A CA 1
ATOM 554 C C . LEU A 1 73 ? 0.075 11.546 -5.512 1.00 81.00 73 LEU A C 1
ATOM 556 O O . LEU A 1 73 ? 1.244 11.900 -5.391 1.00 81.00 73 LEU A O 1
ATOM 560 N N . THR A 1 74 ? -0.883 12.383 -5.906 1.00 79.25 74 THR A N 1
ATOM 561 C CA . THR A 1 74 ? -0.626 13.790 -6.259 1.00 79.25 74 THR A CA 1
ATOM 562 C C . THR A 1 74 ? -0.112 14.604 -5.068 1.00 79.25 74 THR A C 1
ATOM 564 O O . THR A 1 74 ? 0.692 15.515 -5.233 1.00 79.25 74 THR A O 1
ATOM 567 N N . ASN A 1 75 ? -0.558 14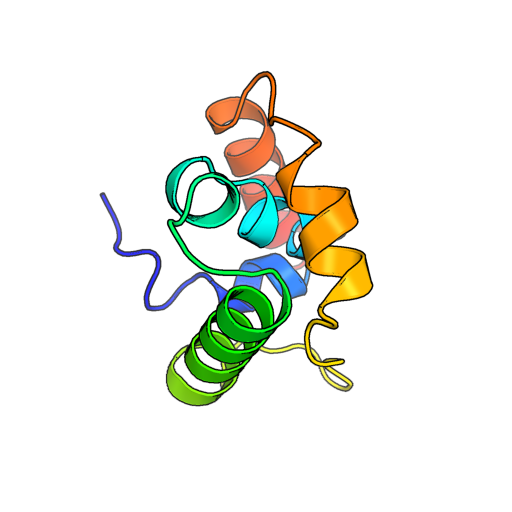.286 -3.847 1.00 83.31 75 ASN A N 1
ATOM 568 C CA . ASN A 1 75 ? -0.098 14.954 -2.631 1.00 83.31 75 ASN A CA 1
ATOM 569 C C . ASN A 1 75 ? -0.046 13.978 -1.449 1.00 83.31 75 ASN A C 1
ATOM 571 O O . ASN A 1 75 ? -0.981 13.871 -0.658 1.00 83.31 75 ASN A O 1
ATOM 575 N N . ILE A 1 76 ? 1.079 13.278 -1.322 1.00 81.94 76 ILE A N 1
ATOM 576 C CA . ILE A 1 76 ? 1.306 12.257 -0.288 1.00 81.94 76 ILE A CA 1
ATOM 577 C C . ILE A 1 76 ? 1.128 12.831 1.118 1.00 81.94 76 ILE A C 1
ATOM 579 O O . ILE A 1 76 ? 0.547 12.179 1.97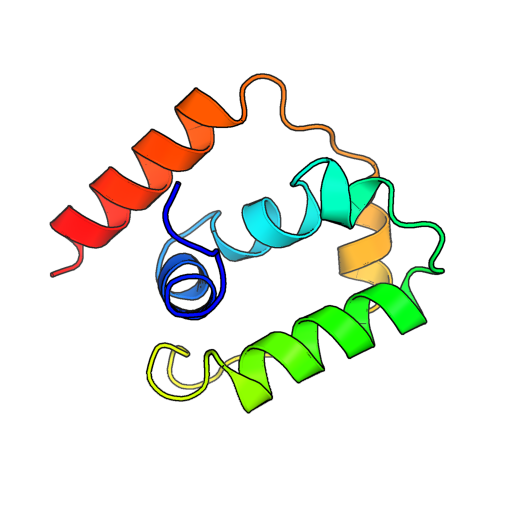7 1.00 81.94 76 ILE A O 1
ATOM 583 N N . GLN A 1 77 ? 1.611 14.054 1.361 1.00 81.81 77 GLN A N 1
ATOM 584 C CA . GLN A 1 77 ? 1.533 14.676 2.683 1.00 81.81 77 GLN A CA 1
ATOM 585 C C . GLN A 1 77 ? 0.092 15.001 3.070 1.00 81.81 77 GLN A C 1
ATOM 587 O O . GLN A 1 77 ? -0.280 14.823 4.226 1.00 81.81 77 GLN A O 1
ATOM 592 N N . ARG A 1 78 ? -0.726 15.453 2.111 1.00 86.06 78 ARG A N 1
ATOM 593 C CA . ARG A 1 78 ? -2.161 15.664 2.322 1.00 86.06 78 ARG A CA 1
ATOM 594 C C . ARG A 1 78 ? -2.862 14.345 2.637 1.00 86.06 78 ARG A C 1
ATOM 596 O O . ARG A 1 78 ? -3.468 14.254 3.695 1.00 86.06 78 ARG A O 1
ATOM 603 N N . VAL A 1 79 ? -2.699 13.333 1.783 1.00 85.25 79 VAL A N 1
ATOM 604 C CA . VAL A 1 79 ? -3.359 12.026 1.963 1.00 85.25 79 VAL A CA 1
ATOM 605 C C . VAL A 1 79 ? -2.939 11.381 3.283 1.00 85.25 79 VAL A C 1
ATOM 607 O O . VAL A 1 79 ? -3.768 10.868 4.023 1.00 85.25 79 VAL A O 1
ATOM 610 N N . ARG A 1 80 ? -1.656 11.473 3.644 1.00 83.50 80 ARG A N 1
ATOM 611 C CA . ARG A 1 80 ? -1.169 10.978 4.932 1.00 83.50 80 ARG A CA 1
ATOM 612 C C . ARG A 1 80 ? -1.840 11.679 6.115 1.00 83.50 80 ARG A C 1
ATOM 614 O O . ARG A 1 80 ? -2.189 10.998 7.070 1.00 83.50 80 ARG A O 1
ATOM 621 N N . ARG A 1 81 ? -1.986 13.009 6.074 1.00 84.94 81 ARG A N 1
ATOM 622 C CA . ARG A 1 81 ? -2.672 13.759 7.141 1.00 84.94 81 ARG A CA 1
ATOM 623 C C . ARG A 1 81 ? -4.134 13.344 7.251 1.00 84.94 81 ARG A C 1
ATOM 625 O O . ARG A 1 81 ? -4.559 13.005 8.340 1.00 84.94 81 ARG A O 1
ATOM 632 N N . GLU A 1 82 ? -4.844 13.262 6.129 1.00 86.19 82 GLU A N 1
ATOM 633 C CA . GLU A 1 82 ? -6.250 12.833 6.098 1.00 86.19 82 GLU A CA 1
ATOM 634 C C . GLU A 1 82 ? -6.439 11.436 6.710 1.00 86.19 82 GLU A C 1
ATOM 636 O O . GLU A 1 82 ? -7.374 11.214 7.476 1.00 86.19 82 GLU A O 1
ATOM 641 N N . LEU A 1 83 ? -5.520 10.505 6.433 1.00 85.06 83 LEU A N 1
ATOM 642 C CA . LEU A 1 83 ? -5.548 9.168 7.026 1.00 85.06 83 LEU A CA 1
ATOM 643 C C . LEU A 1 83 ? -5.235 9.171 8.528 1.00 85.06 83 LEU A C 1
ATOM 645 O O . LEU A 1 83 ? -5.825 8.389 9.266 1.00 85.06 83 LEU A O 1
ATOM 649 N N . ILE A 1 84 ? -4.313 10.022 8.987 1.00 84.44 84 ILE A N 1
ATOM 650 C CA . ILE A 1 84 ? -4.011 10.172 10.419 1.00 84.44 84 ILE A CA 1
ATOM 651 C C . ILE A 1 84 ? -5.218 10.770 11.148 1.00 84.44 84 ILE A C 1
ATOM 653 O O . ILE A 1 84 ? -5.645 10.204 12.149 1.00 84.44 84 ILE A O 1
ATOM 657 N N . ASP A 1 85 ? -5.820 11.830 10.609 1.00 85.44 85 ASP A N 1
ATOM 658 C CA . ASP A 1 85 ? -7.021 12.449 11.178 1.00 85.44 85 ASP A CA 1
ATOM 659 C C . ASP A 1 85 ? -8.181 11.438 11.242 1.00 85.44 85 ASP A C 1
ATOM 661 O O . ASP A 1 85 ? -8.922 11.383 12.224 1.00 85.44 85 ASP A O 1
ATOM 665 N N . ALA A 1 86 ? -8.336 10.597 10.212 1.00 84.00 86 ALA A N 1
ATOM 666 C CA . ALA A 1 86 ? -9.326 9.522 10.207 1.00 84.00 86 ALA A CA 1
ATOM 667 C C . ALA A 1 86 ? -9.043 8.464 11.286 1.00 84.00 86 ALA A C 1
ATOM 669 O O . ALA A 1 86 ? -9.979 7.980 11.920 1.00 84.00 86 ALA A O 1
ATOM 670 N N . LEU A 1 87 ? -7.770 8.126 11.526 1.00 81.69 87 LEU A N 1
ATOM 671 C CA . LEU A 1 87 ? -7.374 7.198 12.589 1.00 81.69 87 LEU A CA 1
ATOM 672 C C . LEU A 1 87 ? -7.642 7.766 13.982 1.00 81.69 87 LEU A C 1
ATOM 674 O O . LEU A 1 87 ? -8.057 7.020 14.865 1.00 81.69 87 LEU A O 1
ATOM 678 N N . GLU A 1 88 ? -7.430 9.067 14.180 1.00 81.06 88 GLU A N 1
ATOM 679 C CA . GLU A 1 88 ? -7.738 9.739 15.446 1.00 81.06 88 GLU A CA 1
ATOM 680 C C . GLU A 1 88 ? -9.246 9.807 15.714 1.00 81.06 88 GLU A C 1
ATOM 682 O O . GLU A 1 88 ? -9.661 9.665 16.861 1.00 81.06 88 GLU A O 1
ATOM 687 N N . ARG A 1 89 ? -10.072 9.966 14.671 1.00 78.38 89 ARG A N 1
ATOM 688 C CA . ARG A 1 89 ? -11.545 9.965 14.787 1.00 78.38 89 ARG A CA 1
ATOM 689 C C . ARG A 1 89 ? -12.161 8.581 14.968 1.00 78.38 89 ARG A C 1
ATOM 691 O O . ARG A 1 89 ? -13.289 8.490 15.436 1.00 78.38 89 ARG A O 1
ATOM 698 N N . ALA A 1 90 ? -11.466 7.529 14.545 1.00 70.50 90 ALA A N 1
ATOM 699 C CA . ALA A 1 90 ? -11.916 6.144 14.684 1.00 70.50 90 ALA A CA 1
ATOM 700 C C . ALA A 1 90 ? -11.581 5.533 16.062 1.00 70.50 90 ALA A C 1
ATOM 702 O O . ALA A 1 90 ? -11.838 4.347 16.274 1.00 70.50 90 ALA A O 1
ATOM 703 N N . LYS A 1 91 ? -10.971 6.320 16.957 1.00 56.09 91 LYS A N 1
ATOM 704 C CA . LYS A 1 91 ? -10.625 5.958 18.334 1.00 56.09 91 LYS A CA 1
ATOM 705 C C . LYS A 1 91 ? -11.786 6.231 19.286 1.00 56.09 91 LYS A C 1
ATOM 707 O O . LYS A 1 91 ? -11.951 5.412 20.215 1.00 56.09 91 LYS A O 1
#

Foldseek 3Di:
DPDCQQCLQQLQVDPCSVLLVLQDCCLLVPPDQLQVSQVVSQCSCVPRVVVSHDDPDDGDDSVSSVVSSVPHDPDSPVVVVVSVVRSVVVD

Sequence (91 aa):
MPALAGSVGRFLRVPGGREFLVRVPGVAQAALDDTALADVLNWILERFGRDDLPQGFVPYAAAEVGRLRHQPLTNIQRVRRELIDALERAK

Secondary structure (DSSP, 8-state):
---STTTHHHHTTSTTHHHHHHHSHHHHT-SS-HHHHHHHHHHHHHHHSTTTPPTTPPPPPHHHHHHHHT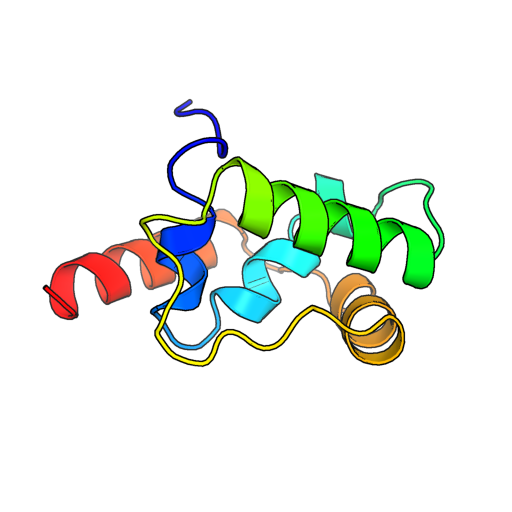S--TTHHHHHHHHHHHHHHT-